Protein AF-A0A9N9IV61-F1 (afdb_monomer_lite)

Sequence (122 aa):
EYVKILQEMILDDDFTVIRFFRRMDCAFSQKDQAKECLREALKILASKNDEYSRKAKNLLGRFDSCTNSYSVEQFWNGLKIREEQDKSRTDQLLLEEKKEQHLCLIDSNVITEHNQSSNRLT

Structure (mmCIF, N/CA/C/O backbone):
data_AF-A0A9N9IV61-F1
#
_entry.id   AF-A0A9N9IV61-F1
#
loop_
_atom_site.group_PDB
_atom_site.id
_atom_site.type_symbol
_atom_site.label_atom_id
_atom_site.label_alt_id
_atom_site.label_comp_id
_atom_site.label_asym_id
_atom_site.label_entity_id
_atom_site.label_seq_id
_atom_site.pdbx_PDB_ins_code
_atom_site.Cartn_x
_atom_site.Cartn_y
_atom_site.Cartn_z
_atom_site.occupancy
_atom_site.B_iso_or_equiv
_atom_site.auth_seq_id
_atom_site.auth_comp_id
_atom_site.auth_asym_id
_atom_site.auth_atom_id
_atom_site.pdbx_PDB_model_num
ATOM 1 N N . GLU A 1 1 ? -6.693 14.513 5.416 1.00 81.56 1 GLU A N 1
ATOM 2 C CA . GLU A 1 1 ? -7.165 13.574 4.378 1.00 81.56 1 GLU A CA 1
ATOM 3 C C . GLU A 1 1 ? -7.346 12.160 4.926 1.00 81.56 1 GLU A C 1
ATOM 5 O O . GLU A 1 1 ? -8.476 11.699 4.990 1.00 81.56 1 GLU A O 1
ATOM 10 N N . TYR A 1 2 ? -6.296 11.546 5.482 1.00 89.38 2 TYR A N 1
ATOM 11 C CA . TYR A 1 2 ? -6.320 10.194 6.075 1.00 89.38 2 TYR A CA 1
ATOM 12 C C . TYR A 1 2 ? -7.404 9.941 7.129 1.00 89.38 2 TYR A C 1
ATOM 14 O O . TYR A 1 2 ? -7.974 8.858 7.177 1.00 89.38 2 TYR A O 1
ATOM 22 N N . VAL A 1 3 ? -7.733 10.948 7.945 1.00 92.38 3 VAL A N 1
ATOM 23 C CA . VAL A 1 3 ? -8.830 10.858 8.923 1.00 92.38 3 VAL A CA 1
ATOM 24 C C . VAL A 1 3 ? -10.176 10.634 8.232 1.00 92.38 3 VAL A C 1
ATOM 26 O O . VAL A 1 3 ? -10.940 9.801 8.695 1.00 92.38 3 VAL A O 1
ATOM 29 N N . LYS A 1 4 ? -10.450 11.328 7.117 1.00 93.12 4 LYS A N 1
ATOM 30 C CA . LYS A 1 4 ? -11.706 11.166 6.366 1.00 93.12 4 LYS A CA 1
ATOM 31 C C . LYS A 1 4 ? -11.769 9.795 5.699 1.00 93.12 4 LYS A C 1
ATOM 33 O O . LYS A 1 4 ? -12.757 9.097 5.862 1.00 93.12 4 LYS A O 1
ATOM 38 N N . ILE A 1 5 ? -10.670 9.383 5.059 1.00 92.88 5 ILE A N 1
ATOM 39 C CA . ILE A 1 5 ? -10.537 8.040 4.474 1.00 92.88 5 ILE A CA 1
ATOM 40 C C . ILE A 1 5 ? -10.820 6.975 5.536 1.00 92.88 5 ILE A C 1
ATOM 42 O O . ILE A 1 5 ? -11.585 6.049 5.300 1.00 92.88 5 ILE A O 1
ATOM 46 N N . LEU A 1 6 ? -10.233 7.114 6.727 1.00 94.88 6 LEU A N 1
ATOM 47 C CA . LEU A 1 6 ? -10.471 6.177 7.814 1.00 94.88 6 LEU A CA 1
ATOM 48 C C . LEU A 1 6 ? -11.929 6.224 8.294 1.00 94.88 6 LEU A C 1
ATOM 50 O O . LEU A 1 6 ? -12.516 5.167 8.481 1.00 94.88 6 LEU A O 1
ATOM 54 N N . GLN A 1 7 ? -12.533 7.406 8.451 1.00 94.25 7 GLN A N 1
ATOM 55 C CA . GLN A 1 7 ? -13.945 7.549 8.842 1.00 94.25 7 GLN A CA 1
ATOM 56 C C . GLN A 1 7 ? -14.900 6.833 7.884 1.00 94.25 7 GLN A C 1
ATOM 58 O O . GLN A 1 7 ? -15.820 6.171 8.350 1.00 94.25 7 GLN A O 1
ATOM 63 N N . GLU A 1 8 ? -14.646 6.907 6.575 1.00 94.12 8 GLU A N 1
ATOM 64 C CA . GLU A 1 8 ? -15.473 6.274 5.537 1.00 94.12 8 GLU A CA 1
ATOM 65 C C . GLU A 1 8 ? -15.533 4.744 5.632 1.00 94.12 8 GLU A C 1
ATOM 67 O O . GLU A 1 8 ? -16.438 4.148 5.062 1.00 94.12 8 GLU A O 1
ATOM 72 N N . MET A 1 9 ? -14.574 4.097 6.302 1.00 94.50 9 MET A N 1
ATOM 73 C CA . MET A 1 9 ? -14.465 2.632 6.315 1.00 94.50 9 MET A CA 1
ATOM 74 C C . MET A 1 9 ? -14.321 2.015 7.705 1.00 94.50 9 MET A C 1
ATOM 76 O O . MET A 1 9 ? -14.478 0.808 7.852 1.00 94.50 9 MET A O 1
ATOM 80 N N . ILE A 1 10 ? -13.967 2.795 8.732 1.00 93.94 10 ILE A N 1
ATOM 81 C CA . ILE A 1 10 ? -13.646 2.246 10.055 1.00 93.94 10 ILE A CA 1
ATOM 82 C C . ILE A 1 10 ? -14.868 1.607 10.702 1.00 93.94 10 ILE A C 1
ATOM 84 O O . ILE A 1 10 ? -14.692 0.686 11.490 1.00 93.94 10 ILE A O 1
ATOM 88 N N . LEU A 1 11 ? -16.089 2.057 10.3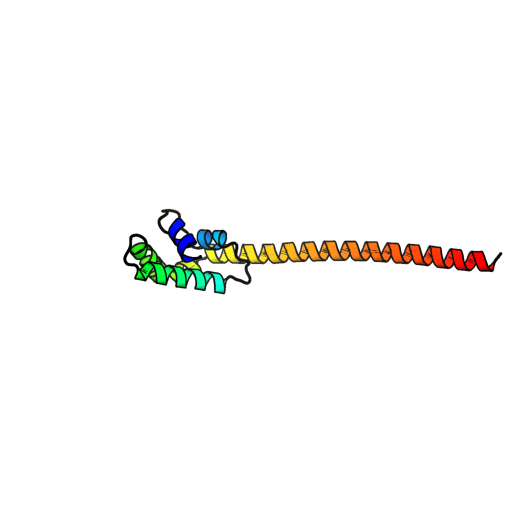97 1.00 93.38 11 LEU A N 1
ATOM 89 C CA . LEU A 1 11 ? -17.314 1.492 10.967 1.00 93.38 11 LEU A CA 1
ATOM 90 C C . LEU A 1 11 ? -17.747 0.183 10.303 1.00 93.38 11 LEU A C 1
ATOM 92 O O . LEU A 1 11 ? -18.419 -0.597 10.967 1.00 93.38 11 LEU A O 1
ATOM 96 N N . ASP A 1 12 ? -17.245 -0.130 9.112 1.00 93.12 12 ASP A N 1
ATOM 97 C CA . ASP A 1 12 ? -17.606 -1.345 8.383 1.00 93.12 12 ASP A CA 1
ATOM 98 C C . ASP A 1 12 ? -17.163 -2.617 9.119 1.00 93.12 12 ASP A C 1
ATOM 100 O O . ASP A 1 12 ? -16.083 -2.676 9.726 1.00 93.12 12 ASP A O 1
ATOM 104 N N . ASP A 1 13 ? -17.998 -3.652 9.070 1.00 86.12 13 ASP A N 1
ATOM 105 C CA . ASP A 1 13 ? -17.744 -4.924 9.756 1.00 86.12 13 ASP A CA 1
ATOM 106 C C . ASP A 1 13 ? -16.551 -5.688 9.163 1.00 86.12 13 ASP A C 1
ATOM 108 O O . ASP A 1 13 ? -15.854 -6.408 9.877 1.00 86.12 13 ASP A O 1
ATOM 112 N N . ASP A 1 14 ? -16.263 -5.483 7.878 1.00 89.69 14 ASP A N 1
ATOM 113 C CA . ASP A 1 14 ? -15.143 -6.078 7.146 1.00 89.69 14 ASP A CA 1
ATOM 114 C C . ASP A 1 14 ? -13.883 -5.189 7.139 1.00 89.69 14 ASP A C 1
ATOM 116 O O . ASP A 1 14 ? -12.941 -5.438 6.377 1.00 89.69 14 ASP A O 1
ATOM 120 N N . PHE A 1 15 ? -13.836 -4.141 7.971 1.00 93.00 15 PHE A N 1
ATOM 121 C CA . PHE A 1 15 ? -12.678 -3.256 8.036 1.00 93.00 15 PHE A CA 1
ATOM 122 C C . PHE A 1 15 ? -11.390 -4.038 8.330 1.00 93.00 15 PHE A C 1
ATOM 124 O O . PHE A 1 15 ? -11.265 -4.754 9.326 1.00 93.00 15 PHE A O 1
ATOM 131 N N . THR A 1 16 ? -10.373 -3.813 7.496 1.00 93.94 16 THR A N 1
ATOM 132 C CA . THR A 1 16 ? -9.014 -4.300 7.728 1.00 93.94 16 THR A CA 1
ATOM 133 C C . THR A 1 16 ? -7.999 -3.191 7.495 1.00 93.94 16 THR A C 1
ATOM 135 O O . THR A 1 16 ? -8.172 -2.313 6.650 1.00 93.94 16 THR A O 1
ATOM 138 N N . VAL A 1 17 ? -6.873 -3.278 8.202 1.00 94.75 17 VAL A N 1
ATOM 139 C CA . VAL A 1 17 ? -5.737 -2.364 8.024 1.00 94.75 17 VAL A CA 1
ATOM 140 C C . VAL A 1 17 ? -5.207 -2.396 6.579 1.00 94.75 17 VAL A C 1
ATOM 142 O O . VAL A 1 17 ? -4.830 -1.364 6.032 1.00 94.75 17 VAL A O 1
ATOM 145 N N . ILE A 1 18 ? -5.263 -3.560 5.921 1.00 95.62 18 ILE A N 1
ATOM 146 C CA . ILE A 1 18 ? -4.905 -3.716 4.502 1.00 95.62 18 ILE A CA 1
ATOM 147 C C . ILE A 1 18 ? -5.828 -2.884 3.608 1.00 95.62 18 ILE A C 1
ATOM 149 O O . ILE A 1 18 ? -5.357 -2.244 2.672 1.00 95.62 18 ILE A O 1
ATOM 153 N N . ARG A 1 19 ? -7.137 -2.875 3.883 1.00 94.94 19 ARG A N 1
ATOM 154 C CA . ARG A 1 19 ? -8.114 -2.102 3.105 1.00 94.94 19 ARG A CA 1
ATOM 155 C C . ARG A 1 19 ? -7.833 -0.602 3.194 1.00 94.94 19 ARG A C 1
ATOM 157 O O . ARG A 1 19 ? -7.892 0.081 2.174 1.00 94.94 19 ARG A O 1
ATOM 164 N N . PHE A 1 20 ? -7.439 -0.120 4.372 1.00 95.25 20 PHE A N 1
ATOM 165 C CA . PHE A 1 20 ? -6.968 1.253 4.541 1.00 95.25 20 PHE A CA 1
ATOM 166 C C . PHE A 1 20 ? -5.715 1.534 3.698 1.00 95.25 20 PHE A C 1
ATOM 168 O O . PHE A 1 20 ? -5.71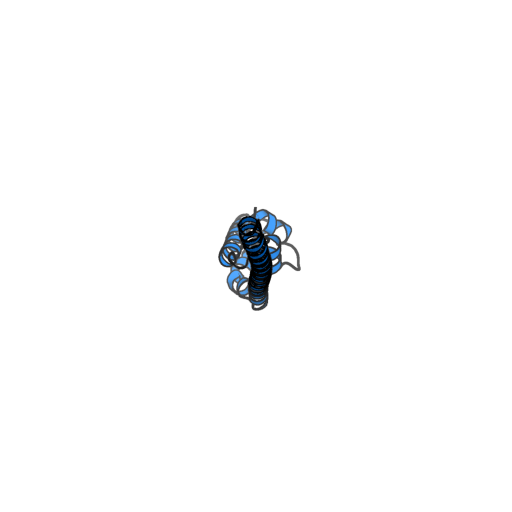5 2.476 2.911 1.00 95.25 20 PHE A O 1
ATOM 175 N N . PHE A 1 21 ? -4.682 0.687 3.781 1.00 94.94 21 PHE A N 1
ATOM 176 C CA . PHE A 1 21 ? -3.452 0.870 2.996 1.00 94.94 21 PHE A CA 1
ATOM 177 C C . PHE A 1 21 ? -3.686 0.824 1.483 1.00 94.94 21 PHE A C 1
ATOM 179 O O . PHE A 1 21 ? -3.115 1.632 0.758 1.00 94.94 21 PHE A O 1
ATOM 186 N N . ARG A 1 22 ? -4.572 -0.057 1.005 1.00 93.50 22 ARG A N 1
ATOM 187 C CA . ARG A 1 22 ? -4.981 -0.091 -0.408 1.00 93.50 22 ARG A CA 1
ATOM 188 C C . ARG A 1 22 ? -5.661 1.200 -0.842 1.00 93.50 22 ARG A C 1
ATOM 190 O O . ARG A 1 22 ? -5.430 1.657 -1.951 1.00 93.50 22 ARG A O 1
ATOM 197 N N . ARG A 1 23 ? -6.502 1.790 0.012 1.00 93.94 23 ARG A N 1
ATOM 198 C CA . ARG A 1 23 ? -7.202 3.041 -0.310 1.00 93.94 23 ARG A CA 1
ATOM 199 C C . ARG A 1 23 ? -6.260 4.241 -0.379 1.00 93.94 23 ARG A C 1
ATOM 201 O O . ARG A 1 23 ? -6.560 5.179 -1.104 1.00 93.94 23 ARG A O 1
ATOM 208 N N . MET A 1 24 ? -5.153 4.202 0.361 1.00 91.12 24 MET A N 1
ATOM 209 C CA . MET A 1 24 ? -4.110 5.227 0.304 1.00 91.12 24 MET A CA 1
ATOM 210 C C . MET A 1 24 ? -3.189 5.101 -0.917 1.00 91.12 24 MET A C 1
ATOM 212 O O . MET A 1 24 ? -2.364 5.985 -1.113 1.00 91.12 24 MET A O 1
ATOM 216 N N . ASP A 1 25 ? -3.312 4.020 -1.696 1.00 90.25 25 ASP A N 1
ATOM 217 C CA . ASP A 1 25 ? -2.485 3.743 -2.878 1.00 90.25 25 ASP A CA 1
ATOM 218 C C . ASP A 1 25 ? -0.971 3.850 -2.599 1.00 90.25 25 ASP A C 1
ATOM 220 O O . ASP A 1 25 ? -0.209 4.483 -3.323 1.00 90.25 25 ASP A O 1
ATOM 224 N N . CYS A 1 26 ? -0.530 3.282 -1.470 1.00 89.19 26 CYS A N 1
ATOM 225 C CA . CYS A 1 26 ? 0.862 3.387 -1.035 1.00 89.19 26 CYS A CA 1
ATOM 226 C C . CYS A 1 26 ? 1.794 2.437 -1.788 1.00 89.19 26 CYS A C 1
ATOM 228 O O . CYS A 1 26 ? 1.513 1.241 -1.907 1.00 89.19 26 CYS A O 1
ATOM 230 N N . ALA A 1 27 ? 2.972 2.949 -2.138 1.00 92.19 27 ALA A N 1
ATOM 231 C CA . ALA A 1 27 ? 4.117 2.134 -2.526 1.00 92.19 27 ALA A CA 1
ATOM 232 C C . ALA A 1 27 ? 4.704 1.387 -1.315 1.00 92.19 27 ALA A C 1
ATOM 234 O O . ALA A 1 27 ? 4.551 1.803 -0.159 1.00 92.19 27 ALA A O 1
ATOM 235 N N . PHE A 1 28 ? 5.447 0.309 -1.563 1.00 94.06 28 PHE A N 1
ATOM 236 C CA . PHE A 1 28 ? 6.148 -0.442 -0.521 1.00 94.06 28 PHE A CA 1
ATOM 237 C C . PHE A 1 28 ? 7.135 0.441 0.258 1.00 94.06 28 PHE A C 1
ATOM 239 O O . PHE A 1 28 ? 7.228 0.334 1.483 1.00 94.06 28 PHE A O 1
ATOM 246 N N . SER A 1 29 ? 7.815 1.364 -0.427 1.00 93.31 29 SER A N 1
ATOM 247 C CA . SER A 1 29 ? 8.731 2.342 0.185 1.00 93.31 29 SER A CA 1
ATOM 248 C C . SER A 1 29 ? 8.061 3.244 1.230 1.00 93.31 29 SER A C 1
ATOM 250 O O . SER A 1 29 ? 8.732 3.766 2.117 1.00 93.31 29 SER A O 1
ATOM 252 N N . GLN A 1 30 ? 6.736 3.391 1.169 1.00 94.62 30 GLN A N 1
ATOM 253 C CA . GLN A 1 30 ? 5.946 4.227 2.070 1.00 94.62 30 GLN A CA 1
ATOM 254 C C . GLN A 1 30 ? 5.328 3.436 3.230 1.00 94.62 30 GLN A C 1
ATOM 256 O O . GLN A 1 30 ? 4.537 3.992 3.988 1.00 94.62 30 GLN A O 1
ATOM 261 N N . LYS A 1 31 ? 5.674 2.154 3.410 1.00 95.31 31 LYS A N 1
ATOM 262 C CA . LYS A 1 31 ? 5.107 1.273 4.447 1.00 95.31 31 LYS A CA 1
ATOM 263 C C . LYS A 1 31 ? 5.081 1.903 5.842 1.00 95.31 31 LYS A C 1
ATOM 265 O O . LYS A 1 31 ? 4.039 1.900 6.498 1.00 95.31 31 LYS A O 1
ATOM 270 N N . ASP A 1 32 ? 6.210 2.432 6.305 1.00 95.62 32 ASP A N 1
ATOM 271 C CA . ASP A 1 32 ? 6.309 2.982 7.663 1.00 95.62 32 ASP A CA 1
ATOM 272 C C . ASP A 1 32 ? 5.544 4.301 7.794 1.00 95.62 32 ASP A C 1
ATOM 274 O O . ASP A 1 32 ? 4.830 4.511 8.776 1.00 95.62 32 ASP A O 1
ATOM 278 N N . GLN A 1 33 ? 5.586 5.138 6.754 1.00 95.56 33 GLN A N 1
ATOM 279 C CA . GLN A 1 33 ? 4.764 6.342 6.674 1.00 95.56 33 GLN A CA 1
ATOM 280 C C . GLN A 1 33 ? 3.268 5.996 6.713 1.00 95.56 33 GLN A C 1
ATOM 282 O O . GLN A 1 33 ? 2.512 6.626 7.445 1.00 95.56 33 GLN A O 1
ATOM 287 N N . ALA A 1 34 ? 2.833 4.965 5.985 1.00 95.50 34 ALA A N 1
ATOM 288 C CA . ALA A 1 34 ? 1.439 4.539 5.944 1.00 95.50 34 ALA A CA 1
ATOM 289 C C . ALA A 1 34 ? 0.947 4.045 7.312 1.00 95.50 34 ALA A C 1
ATOM 291 O O . ALA A 1 34 ? -0.173 4.365 7.726 1.00 95.50 34 ALA A O 1
ATOM 292 N N . LYS A 1 35 ? 1.792 3.303 8.042 1.00 96.31 35 LYS A N 1
ATOM 293 C CA . LYS A 1 35 ? 1.514 2.897 9.427 1.00 96.31 35 LYS A CA 1
ATOM 294 C C . LYS A 1 35 ? 1.365 4.112 10.338 1.00 96.31 35 LYS A C 1
ATOM 296 O O . LYS A 1 35 ? 0.402 4.172 11.102 1.00 96.31 35 LYS A O 1
ATOM 301 N N . GLU A 1 36 ? 2.263 5.085 10.239 1.00 96.50 36 GLU A N 1
ATOM 302 C CA . GLU A 1 36 ? 2.192 6.278 11.083 1.00 96.50 36 GLU A CA 1
ATOM 303 C C . GLU A 1 36 ? 0.965 7.139 10.753 1.00 96.50 36 GLU A C 1
ATOM 305 O O . GLU A 1 36 ? 0.246 7.561 11.656 1.00 96.50 36 GLU A O 1
ATOM 310 N N . CYS A 1 37 ? 0.624 7.300 9.471 1.00 95.88 37 CYS A N 1
ATOM 311 C CA . CYS A 1 37 ? -0.605 7.977 9.054 1.00 95.88 37 CYS A CA 1
ATOM 312 C C . CYS A 1 37 ? -1.864 7.302 9.620 1.00 95.88 37 CYS A C 1
ATOM 314 O O . CYS A 1 37 ? -2.772 7.997 10.084 1.00 95.88 37 CYS A O 1
ATOM 316 N N . LEU A 1 38 ? -1.920 5.964 9.630 1.00 96.75 38 LEU A N 1
ATOM 317 C CA . LEU A 1 38 ? -3.013 5.226 10.267 1.00 96.75 38 LEU A CA 1
ATOM 318 C C . LEU A 1 38 ? -3.052 5.481 11.778 1.00 96.75 38 LEU A C 1
ATOM 320 O O . LEU A 1 38 ? -4.124 5.726 12.332 1.00 96.75 38 LEU A O 1
ATOM 324 N N . ARG A 1 39 ? -1.896 5.428 12.448 1.00 97.31 39 ARG A N 1
ATOM 325 C CA . ARG A 1 39 ? -1.790 5.653 13.894 1.00 97.31 39 ARG A CA 1
ATOM 326 C C . ARG A 1 39 ? -2.286 7.045 14.275 1.00 97.31 39 ARG A C 1
ATOM 328 O O . ARG A 1 39 ? -3.109 7.165 15.182 1.00 97.31 39 ARG A O 1
ATOM 335 N N . GLU A 1 40 ? -1.840 8.077 13.570 1.00 97.25 40 GLU A N 1
ATOM 336 C CA . GLU A 1 40 ? -2.265 9.457 13.808 1.00 97.25 40 GLU A CA 1
ATOM 337 C C . GLU A 1 40 ? -3.754 9.657 13.513 1.00 97.25 40 GLU A C 1
ATOM 339 O O . GLU A 1 40 ? -4.476 10.250 14.318 1.00 97.25 40 GLU A O 1
ATOM 344 N N . ALA A 1 41 ? -4.264 9.083 12.419 1.00 96.62 41 ALA A N 1
ATOM 345 C CA . ALA A 1 41 ? -5.689 9.140 12.116 1.00 96.62 41 ALA A CA 1
ATOM 346 C C . ALA A 1 41 ? -6.536 8.489 13.222 1.00 96.62 41 ALA A C 1
ATOM 348 O O . ALA A 1 41 ? -7.536 9.062 13.659 1.00 96.62 41 ALA A O 1
ATOM 349 N N . LEU A 1 42 ? -6.109 7.332 13.730 1.00 96.81 42 LEU A N 1
ATOM 350 C CA . LEU A 1 42 ? -6.777 6.660 14.837 1.00 96.81 42 LEU A CA 1
ATOM 351 C C . LEU A 1 42 ? -6.716 7.471 16.139 1.00 96.81 42 LEU A C 1
ATOM 353 O O . LEU A 1 42 ? -7.725 7.541 16.837 1.00 96.81 42 LEU A O 1
ATOM 357 N N . LYS A 1 43 ? -5.581 8.107 16.470 1.00 96.69 43 LYS A N 1
ATOM 358 C CA . LYS A 1 43 ? -5.466 8.993 17.648 1.00 96.69 43 LYS A CA 1
ATOM 359 C C . LYS A 1 43 ? -6.459 10.151 17.569 1.00 96.69 43 LYS A C 1
ATOM 361 O O . LYS A 1 43 ? -7.147 10.436 18.550 1.00 96.69 43 LYS A O 1
ATOM 366 N N . ILE A 1 44 ? -6.576 10.771 16.394 1.00 96.38 44 ILE A N 1
ATOM 367 C CA . ILE A 1 44 ? -7.519 11.867 16.146 1.00 96.38 44 ILE A CA 1
ATOM 368 C C . ILE A 1 44 ? -8.971 11.397 16.297 1.00 96.38 44 ILE A C 1
ATOM 370 O O . ILE A 1 44 ? -9.786 12.121 16.859 1.00 96.38 44 ILE A O 1
ATOM 374 N N . LEU A 1 45 ? -9.327 10.204 15.815 1.00 95.69 45 LEU A N 1
ATOM 375 C CA . LEU A 1 45 ? -10.689 9.676 15.986 1.00 95.69 45 LEU A CA 1
ATOM 376 C C . LEU A 1 45 ? -10.969 9.245 17.428 1.00 95.69 45 LEU A C 1
ATOM 378 O O . LEU A 1 45 ? -12.051 9.483 17.959 1.00 95.69 45 LEU A O 1
ATOM 382 N N . ALA A 1 46 ? -9.983 8.663 18.105 1.00 95.44 46 ALA A N 1
ATOM 383 C CA . ALA A 1 46 ? -10.116 8.256 19.495 1.00 95.44 46 ALA A CA 1
ATOM 384 C C . ALA A 1 46 ? -10.405 9.446 20.428 1.00 95.44 46 ALA A C 1
ATOM 386 O O . ALA A 1 46 ? -11.159 9.276 21.390 1.00 95.44 46 ALA A O 1
ATOM 387 N N . SER A 1 47 ? -9.864 10.636 20.139 1.00 94.25 47 SER A N 1
ATOM 388 C CA . SER A 1 47 ? -10.026 11.833 20.975 1.00 94.25 47 SER A CA 1
ATOM 389 C C . SER A 1 47 ? -11.371 12.554 20.814 1.00 94.25 47 SER A C 1
ATOM 391 O O . SER A 1 47 ? -11.774 13.267 21.729 1.00 94.25 47 SER A O 1
ATOM 393 N N . LYS A 1 48 ? -12.099 12.346 19.708 1.00 88.75 48 LYS A N 1
ATOM 394 C CA . LYS A 1 48 ? -13.351 13.068 19.397 1.00 88.75 48 LYS A CA 1
ATOM 395 C C . LYS A 1 48 ? -14.592 12.591 20.159 1.00 88.75 48 LYS A C 1
ATOM 397 O O . LYS A 1 48 ? -15.618 13.257 20.103 1.00 88.75 48 LYS A O 1
ATOM 402 N N . ASN A 1 49 ? -14.493 11.477 20.891 1.00 86.38 49 ASN A N 1
ATOM 403 C CA . ASN A 1 49 ? -15.578 10.898 21.701 1.00 86.38 49 ASN A CA 1
ATOM 404 C C . ASN A 1 49 ? -16.916 10.729 20.938 1.00 86.38 49 ASN A C 1
ATOM 406 O O . ASN A 1 49 ? -17.994 10.845 21.515 1.00 86.38 49 ASN A O 1
ATOM 410 N N . ASP A 1 50 ? -16.825 10.439 19.641 1.00 92.25 50 ASP A N 1
ATOM 411 C CA . ASP A 1 50 ? -17.938 10.225 18.717 1.00 92.25 50 ASP A CA 1
ATOM 412 C C . ASP A 1 50 ? -18.157 8.724 18.425 1.00 92.25 50 ASP A C 1
ATOM 414 O O . ASP A 1 50 ? -17.561 7.847 19.064 1.00 92.25 50 ASP A O 1
ATOM 418 N N . GLU A 1 51 ? -19.020 8.415 17.454 1.00 93.00 51 GLU A N 1
ATOM 419 C CA . GLU A 1 51 ? -19.303 7.044 17.005 1.00 93.00 51 GLU A CA 1
ATOM 420 C C . GLU A 1 51 ? -18.044 6.273 16.562 1.00 93.00 51 GLU A C 1
ATOM 422 O O . GLU A 1 51 ? -17.948 5.061 16.775 1.00 93.00 51 GLU A O 1
ATOM 427 N N . TYR A 1 52 ? -17.030 6.971 16.036 1.00 93.44 52 TYR A N 1
ATOM 428 C CA . TYR A 1 52 ? -15.765 6.380 15.596 1.00 93.44 52 TYR A CA 1
ATOM 429 C C . TYR A 1 52 ? -14.825 6.087 16.772 1.00 93.44 52 TYR A C 1
ATOM 431 O O . TYR A 1 52 ? -14.029 5.142 16.714 1.00 93.44 52 TYR A O 1
ATOM 439 N N . SER A 1 53 ? -14.918 6.862 17.860 1.00 94.38 53 SER A N 1
ATOM 440 C CA . SER A 1 53 ? -13.983 6.829 18.993 1.00 94.38 53 SER A CA 1
ATOM 441 C C . SER A 1 53 ? -13.809 5.438 19.602 1.00 94.38 53 SER A C 1
ATOM 443 O O . SER A 1 53 ? -12.681 5.015 19.865 1.00 94.38 53 SER A O 1
ATOM 445 N N . ARG A 1 54 ? -14.898 4.682 19.803 1.00 94.50 54 ARG A N 1
ATOM 446 C CA . ARG A 1 54 ? -14.824 3.341 20.412 1.00 94.50 54 ARG A CA 1
ATOM 447 C C . ARG A 1 54 ? 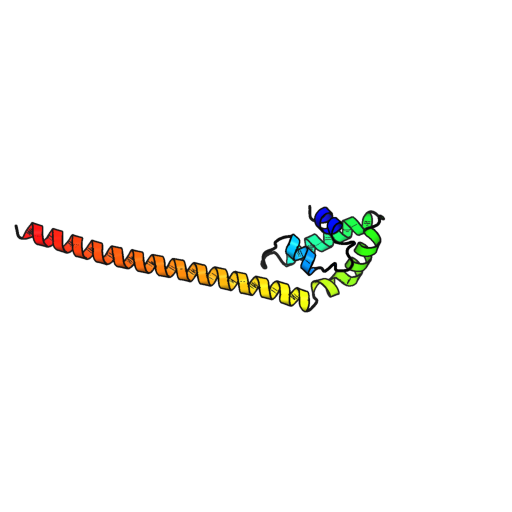-14.005 2.378 19.553 1.00 94.50 54 ARG A C 1
ATOM 449 O O . ARG A 1 54 ? -13.134 1.679 20.075 1.00 94.50 54 ARG A O 1
ATOM 456 N N . LYS A 1 55 ? -14.269 2.348 18.244 1.00 94.06 55 LYS A N 1
ATOM 457 C CA . LYS A 1 55 ? -13.579 1.450 17.307 1.00 94.06 55 LYS A CA 1
ATOM 458 C C . LYS A 1 55 ? -12.130 1.892 17.099 1.00 94.06 55 LYS A C 1
ATOM 460 O O . LYS A 1 55 ? -11.234 1.051 17.133 1.00 94.06 55 LYS A O 1
ATOM 465 N N . ALA A 1 56 ? -11.882 3.201 17.032 1.00 95.75 56 ALA A N 1
ATOM 466 C CA . ALA A 1 56 ? -10.537 3.765 16.969 1.00 95.75 56 ALA A CA 1
ATOM 467 C C . ALA A 1 56 ? -9.684 3.415 18.203 1.00 95.75 56 ALA A C 1
ATOM 469 O O . ALA A 1 56 ? -8.545 2.980 18.052 1.00 95.75 56 ALA A O 1
ATOM 470 N N . LYS A 1 57 ? -10.239 3.518 19.421 1.00 96.44 57 LYS A N 1
ATOM 471 C CA . LYS A 1 57 ? -9.557 3.118 20.669 1.00 96.44 57 LYS A CA 1
ATOM 472 C C . LYS A 1 57 ? -9.205 1.629 20.685 1.00 96.44 57 LYS A C 1
ATOM 474 O O . LYS A 1 57 ? -8.095 1.273 21.072 1.00 96.44 57 LYS A O 1
ATOM 479 N N . ASN A 1 58 ? -10.121 0.766 20.242 1.00 94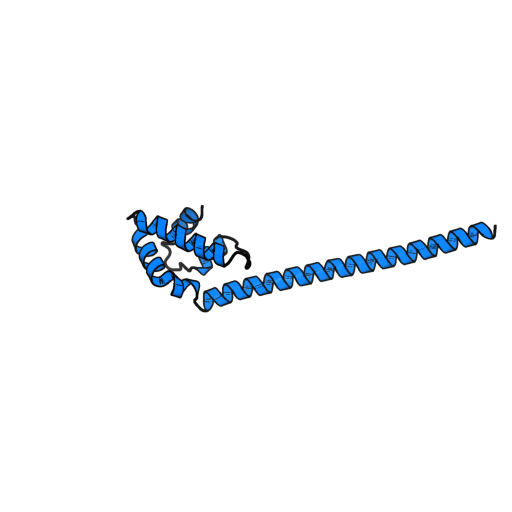.50 58 ASN A N 1
ATOM 480 C CA . ASN A 1 58 ? -9.870 -0.675 20.156 1.00 94.50 58 ASN A CA 1
ATOM 481 C C . ASN A 1 58 ? -8.731 -0.987 19.167 1.00 94.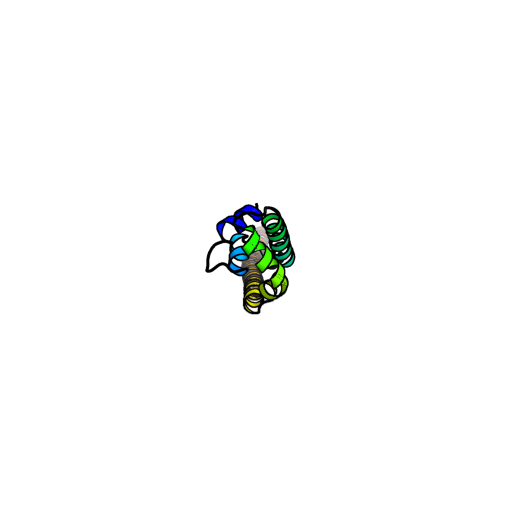50 58 ASN A C 1
ATOM 483 O O . ASN A 1 58 ? -7.775 -1.678 19.516 1.00 94.50 58 ASN A O 1
ATOM 487 N N . LEU A 1 59 ? -8.785 -0.401 17.967 1.00 95.25 59 LEU A N 1
ATOM 488 C CA . LEU A 1 59 ? -7.739 -0.562 16.954 1.00 95.25 59 LEU A CA 1
ATOM 489 C C . LEU A 1 59 ? -6.384 -0.015 17.417 1.00 95.25 59 LEU A C 1
ATOM 491 O O . LEU A 1 59 ? -5.370 -0.654 17.158 1.00 95.25 59 LEU A O 1
ATOM 495 N N . LEU A 1 60 ? -6.349 1.107 18.144 1.00 96.19 60 LEU A N 1
ATOM 496 C CA . LEU A 1 60 ? -5.119 1.613 18.766 1.00 96.19 60 LEU A CA 1
ATOM 497 C C . LEU A 1 60 ? -4.548 0.639 19.793 1.00 96.19 60 LEU A C 1
ATOM 499 O O . LEU A 1 60 ? -3.350 0.371 19.772 1.00 96.19 60 LEU A O 1
ATOM 503 N N . GLY A 1 61 ? -5.393 0.077 20.660 1.00 96.25 61 GLY A N 1
ATOM 504 C CA . GLY A 1 61 ? -4.962 -0.903 21.660 1.00 96.25 61 GLY A CA 1
ATOM 505 C C . GLY A 1 61 ? -4.401 -2.190 21.049 1.00 96.25 61 GLY A C 1
ATOM 506 O O . GLY A 1 61 ? -3.616 -2.884 21.686 1.00 96.25 61 GLY A O 1
ATOM 507 N N . ARG A 1 62 ? -4.775 -2.501 19.802 1.00 95.50 62 ARG A N 1
ATOM 508 C CA . ARG A 1 62 ? -4.316 -3.680 19.051 1.00 95.50 62 ARG A CA 1
ATOM 509 C C . ARG A 1 62 ? -3.402 -3.328 17.879 1.00 95.50 62 ARG A C 1
ATOM 511 O O . ARG A 1 62 ? -3.128 -4.194 17.048 1.00 95.50 62 ARG A O 1
ATOM 518 N N . PHE A 1 63 ? -2.914 -2.092 17.810 1.00 96.00 63 PHE A N 1
ATOM 519 C CA . PHE A 1 63 ? -2.292 -1.535 16.611 1.00 96.00 63 PHE A CA 1
ATOM 520 C C . PHE A 1 63 ? -1.148 -2.399 16.077 1.00 96.00 63 PHE A C 1
ATOM 522 O O . PHE A 1 63 ? -1.143 -2.755 14.896 1.00 96.00 63 PHE A O 1
ATOM 529 N N . ASP A 1 64 ? -0.218 -2.795 16.946 1.00 94.69 64 ASP A N 1
ATOM 530 C CA . ASP A 1 64 ? 0.943 -3.594 16.547 1.00 94.69 64 ASP A CA 1
ATOM 531 C C . ASP A 1 64 ? 0.524 -4.987 16.068 1.00 94.69 64 ASP A C 1
ATOM 533 O O . ASP A 1 64 ? 1.019 -5.466 15.051 1.00 94.69 64 ASP A O 1
ATOM 537 N N . SER A 1 65 ? -0.454 -5.609 16.734 1.00 95.00 65 SER A N 1
ATOM 538 C CA . SER A 1 65 ? -0.978 -6.916 16.319 1.00 95.00 65 SER A CA 1
ATOM 539 C C . SER A 1 65 ? -1.673 -6.858 14.954 1.00 95.00 65 SER A C 1
ATOM 541 O O . SER A 1 65 ? -1.515 -7.762 14.138 1.00 95.00 65 SER A O 1
ATOM 543 N N . CYS A 1 66 ? -2.400 -5.774 14.664 1.00 93.38 66 CYS A N 1
ATOM 544 C CA . CYS A 1 66 ? -3.094 -5.612 13.392 1.00 93.38 66 CYS A CA 1
ATOM 545 C C . CYS A 1 66 ? -2.114 -5.286 12.256 1.00 93.38 66 CYS A C 1
ATOM 547 O O . CYS A 1 66 ? -2.200 -5.880 11.183 1.00 93.38 66 CYS A O 1
ATOM 549 N N . THR A 1 67 ? -1.172 -4.368 12.489 1.00 94.88 67 THR A N 1
ATOM 550 C CA . THR A 1 67 ? -0.243 -3.841 11.468 1.00 94.88 67 THR A CA 1
ATOM 551 C C . THR A 1 67 ? 0.979 -4.723 11.213 1.00 94.88 67 THR A C 1
ATOM 553 O O . THR A 1 67 ? 1.625 -4.567 10.175 1.00 94.88 67 THR A O 1
ATOM 556 N N . ASN A 1 68 ? 1.286 -5.650 12.123 1.00 94.06 68 ASN A N 1
ATOM 557 C CA . ASN A 1 68 ? 2.345 -6.652 11.969 1.00 94.06 68 ASN A CA 1
ATOM 558 C C . ASN A 1 68 ? 1.782 -8.078 11.857 1.00 94.06 68 ASN A C 1
ATOM 560 O O . ASN A 1 68 ? 2.501 -9.051 12.059 1.00 94.06 68 ASN A O 1
ATOM 564 N N . SER A 1 69 ? 0.490 -8.213 11.547 1.00 95.75 69 SER A N 1
ATOM 565 C CA . SER A 1 69 ? -0.100 -9.514 11.237 1.00 95.75 69 SER A CA 1
ATOM 566 C C . SER A 1 69 ? 0.502 -10.104 9.959 1.00 95.75 69 SER A C 1
ATOM 568 O O . SER A 1 69 ? 0.880 -9.373 9.039 1.00 95.75 69 SER A O 1
ATOM 570 N N . TYR A 1 70 ? 0.510 -11.436 9.867 1.00 96.44 70 TYR A N 1
ATOM 571 C CA . TYR A 1 70 ? 0.998 -12.161 8.691 1.00 96.44 70 TYR A CA 1
ATOM 572 C C . TYR A 1 70 ? 0.352 -11.667 7.386 1.00 96.44 70 TYR A C 1
ATOM 574 O O . TYR A 1 70 ? 1.037 -11.438 6.396 1.00 96.44 70 TYR A O 1
ATOM 582 N N . SER A 1 71 ? -0.963 -11.425 7.380 1.00 96.38 71 SER A N 1
ATOM 583 C CA . SER A 1 71 ? -1.669 -10.931 6.191 1.00 96.38 71 SER A CA 1
ATOM 584 C C . SER A 1 71 ? -1.204 -9.537 5.758 1.00 96.38 71 SER A C 1
ATOM 586 O O . SER A 1 71 ? -1.094 -9.275 4.561 1.00 96.38 71 SER A O 1
ATOM 588 N N . VAL A 1 72 ? -0.919 -8.639 6.708 1.00 96.19 72 VAL A N 1
ATOM 589 C CA . VAL A 1 72 ? -0.380 -7.305 6.396 1.00 96.19 72 VAL A CA 1
ATOM 590 C C . VAL A 1 72 ? 1.053 -7.414 5.885 1.00 96.19 72 VAL A C 1
ATOM 592 O O . VAL A 1 72 ? 1.425 -6.709 4.950 1.00 96.19 72 VAL A O 1
ATOM 595 N N . GLU A 1 73 ? 1.854 -8.316 6.445 1.00 96.31 73 GLU A N 1
ATOM 596 C CA . GLU A 1 73 ? 3.202 -8.584 5.950 1.00 96.31 73 GLU A CA 1
ATOM 597 C C . GLU A 1 73 ? 3.188 -9.118 4.511 1.00 96.31 73 GLU A C 1
ATOM 599 O O . GLU A 1 73 ? 3.895 -8.588 3.656 1.00 96.31 73 GLU A O 1
ATOM 604 N N . GLN A 1 74 ? 2.323 -10.091 4.212 1.00 97.25 74 GLN A N 1
ATOM 605 C CA . GLN A 1 74 ? 2.130 -10.613 2.857 1.00 97.25 74 GLN A CA 1
ATOM 606 C C . GLN A 1 74 ? 1.667 -9.530 1.879 1.00 97.25 74 GLN A C 1
ATOM 608 O O . GLN A 1 74 ? 2.142 -9.484 0.747 1.00 97.25 74 GLN A O 1
ATOM 613 N N . PHE A 1 75 ? 0.787 -8.623 2.312 1.00 96.50 75 PHE A N 1
ATOM 614 C CA . PHE A 1 75 ? 0.383 -7.475 1.501 1.00 96.50 75 PHE A CA 1
ATOM 615 C C . PHE A 1 75 ? 1.583 -6.602 1.109 1.00 96.50 75 PHE A C 1
ATOM 617 O O . PHE A 1 75 ? 1.773 -6.323 -0.075 1.00 96.50 75 PHE A O 1
ATOM 624 N N . TRP A 1 76 ? 2.422 -6.220 2.075 1.00 97.50 76 TRP A N 1
ATOM 625 C CA . TRP A 1 76 ? 3.608 -5.407 1.799 1.00 97.50 76 TRP A CA 1
ATOM 626 C C . TRP A 1 76 ? 4.637 -6.146 0.940 1.00 97.50 76 TRP A C 1
ATOM 628 O O . TRP A 1 76 ? 5.174 -5.567 0.001 1.00 97.50 76 TRP A O 1
ATOM 638 N N . ASN A 1 77 ? 4.880 -7.429 1.210 1.00 96.75 77 ASN A N 1
ATOM 639 C CA . ASN A 1 77 ? 5.793 -8.239 0.403 1.00 96.75 77 ASN A CA 1
ATOM 640 C C . ASN A 1 77 ? 5.297 -8.377 -1.042 1.00 96.75 77 ASN A C 1
ATOM 642 O O . ASN A 1 77 ? 6.093 -8.299 -1.973 1.00 96.75 77 ASN A O 1
ATOM 646 N N . GLY A 1 78 ? 3.984 -8.513 -1.243 1.00 96.19 78 GLY A N 1
ATOM 647 C CA . GLY A 1 78 ? 3.383 -8.529 -2.574 1.00 96.19 78 GLY A CA 1
ATOM 648 C C . GLY A 1 78 ? 3.580 -7.217 -3.337 1.00 96.19 78 GLY A C 1
ATOM 649 O O . GLY A 1 78 ? 3.868 -7.256 -4.532 1.00 96.19 78 GLY A O 1
ATOM 650 N N . LEU A 1 79 ? 3.472 -6.067 -2.661 1.00 95.75 79 LEU A N 1
ATOM 651 C CA . LEU A 1 79 ? 3.788 -4.767 -3.266 1.00 95.75 79 LEU A CA 1
ATOM 652 C C . LEU A 1 79 ? 5.267 -4.669 -3.644 1.00 95.75 79 LEU A C 1
ATOM 654 O O . LEU A 1 79 ? 5.575 -4.311 -4.775 1.00 95.75 79 LEU A O 1
ATOM 658 N N . LYS A 1 80 ? 6.168 -5.078 -2.744 1.00 97.06 80 LYS A N 1
ATOM 659 C CA . LYS A 1 80 ? 7.612 -5.091 -3.004 1.00 97.06 80 LYS A CA 1
ATOM 660 C C . LYS A 1 80 ? 7.962 -5.904 -4.252 1.00 97.06 80 LYS A C 1
ATOM 662 O O . LYS A 1 80 ? 8.659 -5.414 -5.130 1.00 97.06 80 LYS A O 1
ATOM 667 N N . ILE A 1 81 ? 7.454 -7.134 -4.338 1.00 96.25 81 ILE A N 1
ATOM 668 C CA . ILE A 1 81 ? 7.716 -8.030 -5.473 1.00 96.25 81 ILE A CA 1
ATOM 669 C C . ILE A 1 81 ? 7.201 -7.415 -6.774 1.00 96.25 81 ILE A C 1
ATOM 671 O O . ILE A 1 81 ? 7.881 -7.479 -7.793 1.00 96.25 81 ILE A O 1
ATOM 675 N N . ARG A 1 82 ? 6.010 -6.808 -6.748 1.00 94.38 82 ARG A N 1
ATOM 676 C CA . ARG A 1 82 ? 5.435 -6.159 -7.929 1.00 94.38 82 ARG A CA 1
ATOM 677 C C . ARG A 1 82 ? 6.294 -4.992 -8.405 1.00 94.38 82 ARG A C 1
ATOM 679 O O . ARG A 1 82 ? 6.610 -4.928 -9.584 1.00 94.38 82 ARG A O 1
ATOM 686 N N . GLU A 1 83 ? 6.718 -4.123 -7.492 1.00 94.75 83 GLU A N 1
ATOM 687 C CA . GLU A 1 83 ? 7.603 -2.999 -7.819 1.00 94.75 83 GLU A CA 1
ATOM 688 C C . GLU A 1 83 ? 8.938 -3.476 -8.410 1.00 94.75 83 GLU A C 1
ATOM 690 O O . GLU A 1 83 ? 9.425 -2.910 -9.389 1.00 94.75 83 GLU A O 1
ATOM 695 N N . GLU A 1 84 ? 9.518 -4.548 -7.862 1.00 95.00 84 GLU A N 1
ATOM 696 C CA . GLU A 1 84 ? 10.738 -5.161 -8.399 1.00 95.00 84 GLU A CA 1
ATOM 697 C C . GLU A 1 84 ? 10.520 -5.742 -9.808 1.00 95.00 84 GLU A C 1
ATOM 699 O O . GLU A 1 84 ? 11.359 -5.550 -10.692 1.00 95.00 84 GLU A O 1
ATOM 704 N N . GLN A 1 85 ? 9.385 -6.406 -10.047 1.00 95.44 85 GLN A N 1
ATOM 705 C CA . GLN A 1 85 ? 9.017 -6.948 -11.359 1.00 95.44 85 GLN A CA 1
ATOM 706 C C . GLN A 1 85 ? 8.793 -5.847 -12.399 1.00 95.44 85 GLN A C 1
ATOM 708 O O . GLN A 1 85 ? 9.322 -5.937 -13.508 1.00 95.44 85 GLN A O 1
ATOM 713 N N . ASP A 1 86 ? 8.052 -4.798 -12.043 1.00 94.69 86 ASP A N 1
ATOM 714 C CA . ASP A 1 86 ? 7.761 -3.672 -12.932 1.00 94.69 86 ASP A CA 1
ATOM 715 C C . ASP A 1 86 ? 9.044 -2.923 -13.306 1.00 94.69 86 ASP A C 1
ATOM 717 O O . ASP A 1 86 ? 9.263 -2.586 -14.477 1.00 94.69 86 ASP A O 1
ATOM 721 N N . LYS A 1 87 ? 9.950 -2.742 -12.337 1.00 95.19 87 LYS A N 1
ATOM 722 C CA . LYS A 1 87 ? 11.281 -2.188 -12.589 1.00 95.19 87 LYS A CA 1
ATOM 723 C C . LYS A 1 87 ? 12.086 -3.075 -13.536 1.00 95.19 87 LYS A C 1
ATOM 725 O O . LYS A 1 87 ? 12.575 -2.584 -14.549 1.00 95.19 87 LYS A O 1
ATOM 730 N N . SER A 1 88 ? 12.180 -4.376 -13.256 1.00 95.81 88 SER A N 1
ATOM 731 C CA . SER A 1 88 ? 12.941 -5.305 -14.099 1.00 95.81 88 SER A CA 1
ATOM 732 C C . SER A 1 88 ? 12.412 -5.352 -15.533 1.00 95.81 88 SER A C 1
ATOM 734 O O . SER A 1 88 ? 13.199 -5.436 -16.475 1.00 95.81 88 SER A O 1
ATOM 736 N N . ARG A 1 89 ? 11.090 -5.293 -15.714 1.00 95.88 89 ARG A N 1
ATOM 737 C CA . ARG A 1 89 ? 10.463 -5.250 -17.037 1.00 95.88 89 ARG A CA 1
ATOM 738 C C . ARG A 1 89 ? 10.807 -3.960 -17.777 1.00 95.88 89 ARG A C 1
ATOM 740 O O . ARG A 1 89 ? 11.105 -3.999 -18.967 1.00 95.88 89 ARG A O 1
ATOM 747 N N . THR A 1 90 ? 10.778 -2.833 -17.073 1.00 96.19 90 THR A N 1
ATOM 748 C CA . THR A 1 90 ? 11.145 -1.526 -17.635 1.00 96.19 90 THR A CA 1
ATOM 749 C C . THR A 1 90 ? 12.612 -1.508 -18.066 1.00 96.19 90 THR A C 1
ATOM 751 O O . THR A 1 90 ? 12.919 -1.089 -19.180 1.00 96.19 90 THR A O 1
ATOM 754 N N . ASP A 1 91 ? 13.509 -2.034 -17.230 1.00 96.81 91 ASP A N 1
ATOM 755 C CA . ASP A 1 91 ? 14.940 -2.127 -17.531 1.00 96.81 91 ASP A CA 1
ATOM 756 C C . ASP A 1 91 ? 15.207 -3.026 -18.751 1.00 96.81 91 ASP A C 1
ATOM 758 O O . ASP A 1 91 ? 16.063 -2.711 -19.580 1.00 96.81 91 ASP A O 1
ATOM 762 N N . GLN A 1 92 ? 14.450 -4.120 -18.901 1.00 96.88 92 GLN A N 1
ATOM 763 C CA . GLN A 1 92 ? 14.546 -4.991 -20.072 1.00 96.88 92 GLN A CA 1
ATOM 764 C C . GLN A 1 92 ? 14.121 -4.273 -21.359 1.00 96.88 92 GLN A C 1
ATOM 766 O O . GLN A 1 92 ? 14.852 -4.331 -22.348 1.00 96.88 92 GLN A O 1
ATOM 771 N N . LEU A 1 93 ? 12.984 -3.572 -21.343 1.00 97.19 93 LEU A N 1
ATOM 772 C CA . LEU A 1 93 ? 12.511 -2.809 -22.502 1.00 97.19 93 LEU A CA 1
ATOM 773 C C . LEU A 1 93 ? 13.532 -1.743 -22.919 1.00 97.19 93 LEU A C 1
ATOM 775 O O . LEU A 1 93 ? 13.871 -1.633 -24.095 1.00 97.19 93 LEU A O 1
ATOM 779 N N . LEU A 1 94 ? 14.091 -1.015 -21.948 1.00 97.25 94 LEU A N 1
ATOM 780 C CA . LEU A 1 94 ? 15.118 -0.006 -22.207 1.00 97.25 94 LEU A CA 1
ATOM 781 C C . LEU A 1 94 ? 16.403 -0.618 -22.789 1.00 97.25 94 LEU A C 1
ATOM 783 O O . LEU A 1 94 ? 17.075 -0.007 -23.621 1.00 97.25 94 LEU A O 1
ATOM 787 N N . LEU A 1 95 ? 16.780 -1.818 -22.342 1.00 97.25 95 LEU A N 1
ATOM 788 C CA . LEU A 1 95 ? 17.936 -2.532 -22.877 1.00 97.25 95 LEU A CA 1
ATOM 789 C C . LEU A 1 95 ? 17.713 -2.965 -24.331 1.00 97.25 95 LEU A C 1
ATOM 791 O O . LEU A 1 95 ? 18.638 -2.869 -25.138 1.00 97.25 95 LEU A O 1
ATOM 795 N N . GLU A 1 96 ? 16.521 -3.460 -24.656 1.00 96.94 96 GLU A N 1
ATOM 796 C CA . GLU A 1 96 ? 16.149 -3.853 -26.018 1.00 96.94 96 GLU A CA 1
ATOM 797 C C . GLU A 1 96 ? 16.172 -2.645 -26.963 1.00 96.94 96 GLU A C 1
ATOM 799 O O . GLU A 1 96 ? 16.844 -2.702 -27.994 1.00 96.94 96 GLU A O 1
ATOM 804 N N . GLU A 1 97 ? 15.583 -1.520 -26.554 1.00 96.62 97 GLU A N 1
ATOM 805 C CA . GLU A 1 97 ? 15.608 -0.267 -27.320 1.00 96.62 97 GLU A CA 1
ATOM 806 C C . GLU A 1 97 ? 17.045 0.207 -27.595 1.00 96.62 97 GLU A C 1
ATOM 808 O O . GLU A 1 97 ? 17.403 0.550 -28.723 1.00 96.62 97 GLU A O 1
ATOM 813 N N . LYS A 1 98 ? 17.924 0.168 -26.586 1.00 96.19 98 LYS A N 1
ATOM 814 C CA . LYS A 1 98 ? 19.335 0.550 -26.760 1.00 96.19 98 LYS A CA 1
ATOM 815 C C . LYS A 1 98 ? 20.086 -0.365 -27.725 1.00 96.19 98 LYS A C 1
ATOM 817 O O . LYS A 1 98 ? 20.962 0.108 -28.449 1.00 96.19 98 LYS A O 1
ATOM 822 N N . LYS A 1 99 ? 19.781 -1.666 -27.734 1.00 96.44 99 LYS A N 1
ATOM 823 C CA . LYS A 1 99 ? 20.383 -2.612 -28.686 1.00 96.44 99 LYS A CA 1
ATOM 824 C C . LYS A 1 99 ? 19.942 -2.307 -30.112 1.00 96.44 99 LYS A C 1
ATOM 826 O O . LYS A 1 99 ? 20.784 -2.309 -31.003 1.00 96.44 99 LYS A O 1
ATOM 831 N N . GLU A 1 100 ? 18.663 -2.010 -30.313 1.00 95.88 100 GLU A N 1
ATOM 832 C CA . GLU A 1 100 ? 18.129 -1.622 -31.620 1.00 95.88 100 GLU A CA 1
ATOM 833 C C . GLU A 1 100 ? 18.773 -0.324 -32.123 1.00 95.88 100 GLU A C 1
ATOM 835 O O . GLU A 1 100 ? 19.305 -0.286 -33.231 1.00 95.88 100 GLU A O 1
ATOM 840 N N . GLN A 1 101 ? 18.847 0.705 -31.273 1.00 95.25 101 GLN A N 1
ATOM 841 C CA . GLN A 1 101 ? 19.539 1.956 -31.601 1.00 95.25 101 GLN A CA 1
ATOM 842 C C . GLN A 1 101 ? 21.005 1.717 -31.991 1.00 95.25 101 GLN A C 1
ATOM 844 O O . GLN A 1 101 ? 21.492 2.293 -32.962 1.00 95.25 101 GLN A O 1
ATOM 849 N N . HIS A 1 102 ? 21.712 0.845 -31.268 1.00 95.44 102 HIS A N 1
ATOM 850 C CA . HIS A 1 102 ? 23.100 0.506 -31.576 1.00 95.44 102 HIS A CA 1
ATOM 851 C C . HIS A 1 102 ? 23.253 -0.211 -32.927 1.00 95.44 102 HIS A C 1
ATOM 853 O O . HIS A 1 102 ? 24.202 0.070 -33.657 1.00 95.44 102 HIS A O 1
ATOM 859 N N . LEU A 1 103 ? 22.328 -1.107 -33.285 1.00 95.31 103 LEU A N 1
ATOM 860 C CA . LEU A 1 103 ? 22.326 -1.762 -34.598 1.00 95.31 103 LEU A CA 1
ATOM 861 C C . LEU A 1 103 ? 22.131 -0.743 -35.726 1.00 95.31 103 LEU A C 1
ATOM 863 O O . LEU A 1 103 ? 22.936 -0.707 -36.653 1.00 95.31 103 LEU A O 1
ATOM 867 N N . CYS A 1 104 ? 21.155 0.157 -35.591 1.00 93.88 104 CYS A N 1
ATOM 868 C CA . CYS A 1 104 ? 20.935 1.238 -36.554 1.00 93.88 104 CYS A CA 1
ATOM 869 C C . CYS A 1 104 ? 22.176 2.132 -36.729 1.00 93.88 104 CYS A C 1
ATOM 871 O O . CYS A 1 104 ? 22.482 2.561 -37.843 1.00 93.88 104 CYS A O 1
ATOM 873 N N . LEU A 1 105 ? 22.913 2.409 -35.644 1.00 94.12 105 LEU A N 1
ATOM 874 C CA . LEU A 1 105 ? 24.164 3.172 -35.706 1.00 94.12 105 LEU A CA 1
ATOM 875 C C . LEU A 1 105 ? 25.256 2.435 -36.490 1.00 94.12 105 LEU A C 1
ATOM 877 O O . LEU A 1 105 ? 25.951 3.066 -37.285 1.00 94.12 105 LEU A O 1
ATOM 881 N N . ILE A 1 106 ? 25.402 1.121 -36.296 1.00 94.56 106 ILE A N 1
ATOM 882 C CA . ILE A 1 106 ? 26.346 0.310 -37.079 1.00 94.56 106 ILE A CA 1
ATOM 883 C C . ILE A 1 106 ? 25.985 0.374 -38.565 1.00 94.56 106 ILE A C 1
ATOM 885 O O . ILE A 1 106 ? 26.851 0.701 -39.376 1.00 94.56 106 ILE A O 1
ATOM 889 N N . ASP A 1 107 ? 24.723 0.126 -38.917 1.00 93.19 107 ASP A N 1
ATOM 890 C CA . ASP A 1 107 ? 24.270 0.129 -40.313 1.00 93.19 107 ASP A CA 1
ATOM 891 C C . ASP A 1 107 ? 24.500 1.496 -40.975 1.00 93.19 107 ASP A C 1
ATOM 893 O O . ASP A 1 107 ? 25.030 1.586 -42.087 1.00 93.19 107 ASP A O 1
ATOM 897 N N . SER A 1 108 ? 24.186 2.579 -40.259 1.00 93.06 108 SER A N 1
ATOM 898 C CA . SER A 1 108 ? 24.453 3.948 -40.708 1.00 93.06 108 SER A CA 1
ATOM 899 C C . SER A 1 108 ? 25.946 4.201 -40.943 1.00 93.06 108 SER A C 1
ATOM 901 O O . SER A 1 108 ? 26.318 4.827 -41.941 1.00 93.06 108 SER A O 1
ATOM 903 N N . ASN A 1 109 ? 26.817 3.727 -40.047 1.00 93.56 109 ASN A N 1
ATOM 904 C CA . ASN A 1 109 ? 28.265 3.884 -40.186 1.00 93.56 109 ASN A CA 1
ATOM 905 C C . ASN A 1 109 ? 28.793 3.121 -41.406 1.00 93.56 109 ASN A C 1
ATOM 907 O O . ASN A 1 109 ? 29.524 3.702 -42.205 1.00 93.56 109 ASN A O 1
ATOM 911 N N . VAL A 1 110 ? 28.357 1.873 -41.606 1.00 94.00 110 VAL A N 1
ATOM 912 C CA . VAL A 1 110 ? 28.740 1.052 -42.768 1.00 94.00 110 VAL A CA 1
ATOM 913 C C . VAL A 1 110 ? 28.340 1.732 -44.081 1.00 94.00 110 VAL A C 1
ATOM 915 O O . VAL A 1 110 ? 29.157 1.843 -44.996 1.00 94.00 110 VAL A O 1
ATOM 918 N N . ILE A 1 111 ? 27.111 2.250 -44.173 1.00 91.50 111 ILE A N 1
ATOM 919 C CA . ILE A 1 111 ? 26.641 2.998 -45.351 1.00 91.50 111 ILE A CA 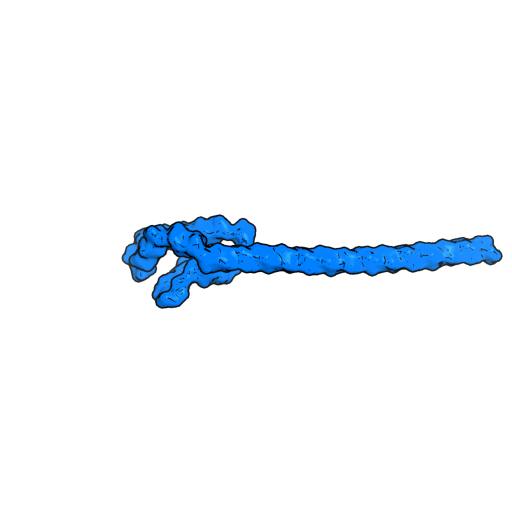1
ATOM 920 C C . ILE A 1 111 ? 27.486 4.258 -45.569 1.00 91.50 111 ILE A C 1
ATOM 922 O O . ILE A 1 111 ? 27.870 4.574 -46.697 1.00 91.50 111 ILE A O 1
ATOM 926 N N . THR A 1 112 ? 27.796 4.982 -44.494 1.00 92.50 112 THR A N 1
ATOM 927 C CA . THR A 1 112 ? 28.595 6.211 -44.563 1.00 92.50 112 THR A CA 1
ATOM 928 C C . THR A 1 112 ? 30.007 5.929 -45.075 1.00 92.50 112 THR A C 1
ATOM 930 O O . THR A 1 112 ? 30.471 6.614 -45.988 1.00 92.50 112 THR A O 1
ATOM 933 N N . GLU A 1 113 ? 30.673 4.902 -44.548 1.00 90.56 113 GLU A N 1
ATOM 934 C CA . GLU A 1 113 ? 32.003 4.472 -44.992 1.00 90.56 113 GLU A CA 1
ATOM 935 C C . GLU A 1 113 ? 32.002 4.004 -46.453 1.00 90.56 113 GLU A C 1
ATOM 937 O O . GLU A 1 113 ? 32.894 4.374 -47.227 1.00 90.56 113 GLU A O 1
ATOM 942 N N . HIS A 1 114 ? 30.979 3.248 -46.864 1.00 88.50 114 HIS A N 1
ATOM 943 C CA . HIS A 1 114 ? 30.808 2.823 -48.252 1.00 88.50 114 HIS A CA 1
ATOM 944 C C . HIS A 1 114 ? 30.658 4.022 -49.201 1.00 88.50 114 HIS A C 1
ATOM 946 O O . HIS A 1 114 ? 31.327 4.088 -50.237 1.00 88.50 114 HIS A O 1
ATOM 952 N N . ASN A 1 115 ? 29.822 5.000 -48.840 1.00 87.81 115 ASN A N 1
ATOM 953 C CA . ASN A 1 115 ? 29.606 6.209 -49.638 1.00 87.81 115 ASN A CA 1
ATOM 954 C C . ASN A 1 115 ? 30.885 7.047 -49.752 1.00 87.81 115 ASN A C 1
ATOM 956 O O . ASN A 1 115 ? 31.241 7.496 -50.841 1.00 87.81 115 ASN A O 1
ATOM 960 N N . GLN A 1 116 ? 31.612 7.224 -48.646 1.00 90.12 116 GLN A N 1
ATOM 961 C CA . GLN A 1 116 ? 32.895 7.930 -48.650 1.00 90.12 116 GLN A CA 1
ATOM 962 C C . GLN A 1 116 ? 33.944 7.223 -49.514 1.00 90.12 116 GLN A C 1
ATOM 964 O O . GLN A 1 116 ? 34.688 7.888 -50.233 1.00 90.12 116 GLN A O 1
ATOM 969 N N . SER A 1 117 ? 34.005 5.892 -49.456 1.00 86.75 117 SER A N 1
ATOM 970 C CA . SER A 1 117 ? 34.946 5.101 -50.254 1.00 86.75 117 SER A CA 1
ATOM 971 C C . SER A 1 117 ? 34.607 5.149 -51.743 1.00 86.75 117 SER A C 1
ATOM 973 O O . SER A 1 117 ? 35.499 5.345 -52.563 1.00 86.75 117 SER A O 1
ATOM 975 N N . SER A 1 118 ? 33.322 5.048 -52.092 1.00 77.25 118 SER A N 1
ATOM 976 C CA . SER A 1 118 ? 32.851 5.115 -53.482 1.00 77.25 118 SER A CA 1
ATOM 977 C C . SER A 1 118 ? 33.146 6.474 -54.117 1.00 77.25 118 SER A C 1
ATOM 979 O O . SER A 1 118 ? 33.695 6.529 -55.212 1.00 77.25 118 SER A O 1
ATOM 981 N N . ASN A 1 119 ? 32.887 7.569 -53.396 1.00 76.31 119 ASN A N 1
ATOM 982 C CA . ASN A 1 119 ? 33.146 8.931 -53.878 1.00 76.31 119 ASN A CA 1
ATOM 983 C C . ASN A 1 119 ? 34.637 9.248 -54.078 1.00 76.31 119 ASN A C 1
ATOM 985 O O . ASN A 1 119 ? 34.964 10.224 -54.740 1.00 76.31 119 ASN A O 1
ATOM 989 N N . ARG A 1 120 ? 35.549 8.474 -53.476 1.00 75.69 120 ARG A N 1
ATOM 990 C CA . ARG A 1 120 ? 37.002 8.619 -53.685 1.00 75.69 120 ARG A CA 1
ATOM 991 C C . ARG A 1 120 ? 37.503 7.882 -54.930 1.00 75.69 120 ARG A C 1
ATOM 993 O O . ARG A 1 120 ? 38.634 8.121 -55.341 1.00 75.69 120 ARG A O 1
ATOM 1000 N N . LEU A 1 121 ? 36.711 6.955 -55.471 1.00 65.38 121 LEU A N 1
ATOM 1001 C CA . LEU A 1 121 ? 37.055 6.132 -56.637 1.00 65.38 121 LEU A CA 1
ATOM 1002 C C . LEU A 1 121 ? 36.512 6.703 -57.960 1.00 65.38 121 LEU A C 1
ATOM 1004 O O . LEU A 1 121 ? 36.889 6.214 -59.023 1.00 65.38 121 LEU A O 1
ATOM 1008 N N . THR A 1 122 ? 35.642 7.710 -57.885 1.00 54.62 122 THR A N 1
ATOM 1009 C CA . THR A 1 122 ? 35.119 8.518 -59.001 1.00 54.62 122 THR A CA 1
ATOM 1010 C C . THR A 1 122 ? 35.828 9.857 -59.086 1.00 54.62 122 THR A C 1
ATOM 1012 O O . THR A 1 122 ? 36.170 10.264 -60.215 1.00 54.62 122 THR A O 1
#

Radius of gyration: 27.49 Å; chains: 1; bounding box: 56×26×81 Å

Secondary structure (DSSP, 8-state):
-HHHHHHHHHTSTT--HHHHHHHTT--GGGHHHHHHHHHHHHHHHHHT-STTHHHHHHHHHTHHHHHTSHHHHHHHHHHHHHHHHHHHHHHHHHHHHHHHHHHHHHHHHHHHHHHHHHHTT-

Organism: Funneliformis mosseae (NCBI:txid27381)

Foldseek 3Di:
DLLVLCVVALPDPPDALLVSVVVVVDALVCLVVSLVSLLVSLVVQLPVPDPNNVSSVVCNVCVCVRCVPPVNVVSSVVRVVVVVVVVVVVVVVVVVVVVVVVVVVVVVVVVVVVVVVVVVVD

pLDDT: mean 93.32, std 5.81, range [54.62, 97.5]